Protein AF-A0A7J4NXE7-F1 (afdb_monomer)

Structure (mmCIF, N/CA/C/O backbone):
data_AF-A0A7J4NXE7-F1
#
_entry.id   AF-A0A7J4NXE7-F1
#
loop_
_atom_site.group_PDB
_atom_site.id
_atom_site.type_symbol
_atom_site.label_atom_id
_atom_site.label_alt_id
_atom_site.label_comp_id
_atom_site.label_asym_id
_atom_site.label_entity_id
_atom_site.label_seq_id
_atom_site.pdbx_PDB_ins_code
_atom_site.Cartn_x
_atom_site.Cartn_y
_atom_site.Cartn_z
_atom_site.occupancy
_atom_site.B_iso_or_equiv
_atom_site.auth_seq_id
_atom_site.auth_comp_id
_atom_site.auth_asym_id
_atom_site.auth_atom_id
_atom_site.pdbx_PDB_model_num
ATOM 1 N N . THR A 1 1 ? 26.189 -16.825 -4.723 1.00 49.84 1 THR A N 1
ATOM 2 C CA . THR A 1 1 ? 24.973 -17.007 -5.546 1.00 49.84 1 THR A CA 1
ATOM 3 C C . THR A 1 1 ? 24.629 -15.671 -6.174 1.00 49.84 1 THR A C 1
ATOM 5 O O . THR A 1 1 ? 24.772 -14.671 -5.478 1.00 49.84 1 THR A O 1
ATOM 8 N N . PRO A 1 2 ? 24.270 -15.594 -7.468 1.00 71.56 2 PRO A N 1
ATOM 9 C CA . PRO A 1 2 ? 23.796 -14.336 -8.034 1.00 71.56 2 PRO A CA 1
ATOM 10 C C . PRO A 1 2 ? 22.514 -13.941 -7.294 1.00 71.56 2 PRO A C 1
ATOM 12 O O . PRO A 1 2 ? 21.591 -14.744 -7.172 1.00 71.56 2 PRO A O 1
ATOM 15 N N . HIS A 1 3 ? 22.505 -12.746 -6.711 1.00 76.88 3 HIS A N 1
ATOM 16 C CA . HIS A 1 3 ? 21.351 -12.221 -5.997 1.00 76.88 3 HIS A CA 1
ATOM 17 C C . HIS A 1 3 ? 20.443 -11.533 -7.016 1.00 76.88 3 HIS A C 1
ATOM 19 O O . HIS A 1 3 ? 20.727 -10.415 -7.444 1.00 76.88 3 HIS A O 1
ATOM 25 N N . THR A 1 4 ? 19.396 -12.228 -7.455 1.00 82.19 4 THR A N 1
ATOM 26 C CA . THR A 1 4 ? 18.367 -11.621 -8.302 1.00 82.19 4 THR A CA 1
ATOM 27 C C . THR A 1 4 ? 17.533 -10.668 -7.440 1.00 82.19 4 THR A C 1
ATOM 29 O O . THR A 1 4 ? 17.044 -11.096 -6.392 1.00 82.19 4 THR A O 1
ATOM 32 N N . PRO A 1 5 ? 17.381 -9.389 -7.826 1.00 86.06 5 PRO A N 1
ATOM 33 C CA . PRO A 1 5 ? 16.529 -8.461 -7.093 1.00 86.06 5 PRO A CA 1
ATOM 34 C C . PRO A 1 5 ? 15.053 -8.894 -7.173 1.00 86.06 5 PRO A C 1
ATOM 36 O O . PRO A 1 5 ? 14.656 -9.503 -8.168 1.00 86.06 5 PRO A O 1
ATOM 39 N N . PRO A 1 6 ? 14.228 -8.564 -6.164 1.00 90.56 6 PRO A N 1
ATOM 40 C CA . PRO A 1 6 ? 12.810 -8.911 -6.173 1.00 90.56 6 PRO A CA 1
ATOM 41 C C . PRO A 1 6 ? 12.049 -8.145 -7.264 1.00 90.56 6 PRO A C 1
ATOM 43 O O . PRO A 1 6 ? 12.277 -6.947 -7.477 1.00 90.56 6 PRO A O 1
ATOM 46 N N . THR A 1 7 ? 11.108 -8.832 -7.905 1.00 91.81 7 THR A N 1
ATOM 47 C CA . THR A 1 7 ? 10.156 -8.285 -8.887 1.00 91.81 7 THR A CA 1
ATOM 48 C C . THR A 1 7 ? 9.195 -7.279 -8.243 1.00 91.81 7 THR A C 1
ATOM 50 O O . THR A 1 7 ? 9.028 -7.261 -7.017 1.00 91.81 7 THR A O 1
ATOM 53 N N . LEU A 1 8 ? 8.508 -6.443 -9.041 1.00 92.31 8 LEU A N 1
ATOM 54 C CA . LEU A 1 8 ? 7.488 -5.544 -8.484 1.00 92.31 8 LEU A CA 1
ATOM 55 C C . LEU A 1 8 ? 6.382 -6.333 -7.782 1.00 92.31 8 LEU A C 1
ATOM 57 O O . LEU A 1 8 ? 5.926 -5.944 -6.707 1.00 92.31 8 LEU A O 1
ATOM 61 N N . ARG A 1 9 ? 5.969 -7.453 -8.378 1.00 93.12 9 ARG A N 1
ATOM 62 C CA . ARG A 1 9 ? 4.947 -8.328 -7.810 1.00 93.12 9 ARG A CA 1
ATOM 63 C C . ARG A 1 9 ? 5.342 -8.818 -6.415 1.00 93.12 9 ARG A C 1
ATOM 65 O O . ARG A 1 9 ? 4.564 -8.639 -5.483 1.00 93.12 9 ARG A O 1
ATOM 72 N N . GLU A 1 10 ? 6.551 -9.351 -6.249 1.00 94.56 10 GLU A N 1
ATOM 73 C CA . GLU A 1 10 ? 7.039 -9.832 -4.947 1.00 94.56 10 GLU A CA 1
ATOM 74 C C . GLU A 1 10 ? 7.132 -8.700 -3.916 1.00 94.56 10 GLU A C 1
ATOM 76 O O . GLU A 1 10 ? 6.776 -8.886 -2.749 1.00 94.56 10 GLU A O 1
ATOM 81 N N . LYS A 1 11 ? 7.554 -7.498 -4.339 1.00 95.06 11 LYS A N 1
ATOM 82 C CA . LYS A 1 11 ? 7.553 -6.307 -3.475 1.00 95.06 11 LYS A CA 1
ATOM 83 C C . LYS A 1 11 ? 6.141 -5.959 -3.004 1.00 95.06 11 LYS A C 1
ATOM 85 O O . LYS A 1 11 ? 5.952 -5.740 -1.809 1.00 95.06 11 LYS A O 1
ATOM 90 N N . LYS A 1 12 ? 5.151 -5.937 -3.906 1.00 95.88 12 LYS A N 1
ATOM 91 C CA . LYS A 1 12 ? 3.744 -5.660 -3.567 1.00 95.88 12 LYS A CA 1
ATOM 92 C C . LYS A 1 12 ? 3.163 -6.720 -2.635 1.00 95.88 12 LYS A C 1
ATOM 94 O O . LYS A 1 12 ? 2.592 -6.360 -1.611 1.00 95.88 12 LYS A O 1
ATOM 99 N N . GLU A 1 13 ? 3.351 -8.001 -2.948 1.00 97.31 13 GLU A N 1
ATOM 100 C CA . GLU A 1 13 ? 2.886 -9.121 -2.118 1.00 97.31 13 GLU A CA 1
ATOM 101 C C . GLU A 1 13 ? 3.485 -9.043 -0.705 1.00 97.31 13 GLU A C 1
ATOM 103 O O . GLU A 1 13 ? 2.762 -9.141 0.288 1.00 97.31 13 GLU A O 1
ATOM 108 N N . THR A 1 14 ? 4.787 -8.763 -0.598 1.00 97.75 14 THR A N 1
ATOM 109 C CA . THR A 1 14 ? 5.466 -8.596 0.697 1.00 97.75 14 THR A CA 1
ATOM 110 C C . THR A 1 14 ? 4.962 -7.363 1.452 1.00 97.75 14 THR A C 1
ATOM 112 O O . THR A 1 14 ? 4.773 -7.417 2.667 1.00 97.75 14 THR A O 1
ATOM 115 N N . CYS A 1 15 ? 4.721 -6.252 0.752 1.00 97.62 15 CYS A N 1
ATOM 116 C CA . CYS A 1 15 ? 4.203 -5.021 1.346 1.00 97.62 15 CYS A CA 1
ATOM 117 C C . CYS A 1 15 ? 2.778 -5.212 1.896 1.00 97.62 15 C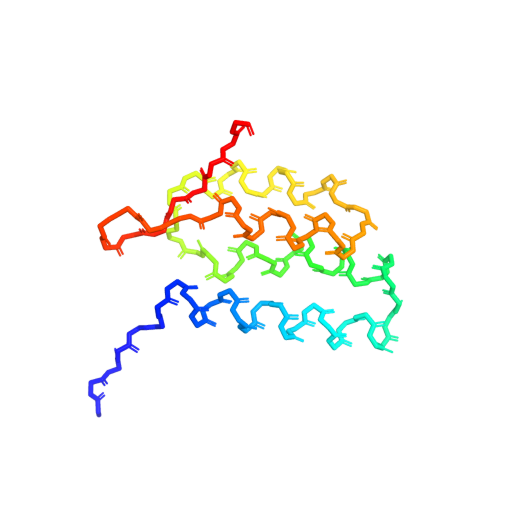YS A C 1
ATOM 119 O O . CYS A 1 15 ? 2.497 -4.810 3.026 1.00 97.62 15 CYS A O 1
ATOM 121 N N . LEU A 1 16 ? 1.906 -5.900 1.149 1.00 97.88 16 LEU A N 1
ATOM 122 C CA . LEU A 1 16 ? 0.553 -6.265 1.584 1.00 97.88 16 LEU A CA 1
ATOM 123 C C . LEU A 1 16 ? 0.573 -7.226 2.777 1.00 97.88 16 LEU A C 1
ATOM 125 O O . LEU A 1 16 ? -0.200 -7.056 3.720 1.00 97.88 16 LEU A O 1
ATOM 129 N N . LEU A 1 17 ? 1.480 -8.206 2.774 1.00 98.38 17 LEU A N 1
ATOM 130 C CA . LEU A 1 17 ? 1.654 -9.119 3.902 1.00 98.38 17 LEU A CA 1
ATOM 131 C C . LEU A 1 17 ? 2.094 -8.370 5.170 1.00 98.38 17 LEU A C 1
ATOM 133 O O . LEU A 1 17 ? 1.547 -8.598 6.247 1.00 98.38 17 LEU A O 1
ATOM 137 N N . 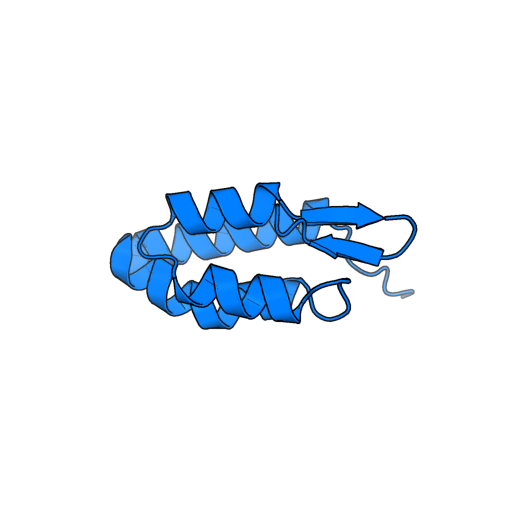HIS A 1 18 ? 3.035 -7.433 5.042 1.00 98.25 18 HIS A N 1
ATOM 138 C CA . HIS A 1 18 ? 3.471 -6.592 6.155 1.00 98.25 18 HIS A CA 1
ATOM 139 C C . HIS A 1 18 ? 2.328 -5.703 6.669 1.00 98.25 18 HIS A C 1
ATOM 141 O O . HIS A 1 18 ? 2.093 -5.645 7.876 1.00 98.25 18 HIS A O 1
ATOM 147 N N . LEU A 1 19 ? 1.562 -5.073 5.771 1.00 98.12 19 LEU A N 1
ATOM 148 C CA . LEU A 1 19 ? 0.374 -4.301 6.138 1.00 98.12 19 LEU A CA 1
ATOM 149 C C . LEU A 1 19 ? -0.633 -5.155 6.920 1.00 98.12 19 LEU A C 1
ATOM 151 O O . LEU A 1 19 ? -1.140 -4.700 7.945 1.00 98.12 19 LEU A O 1
ATOM 155 N N . ARG A 1 20 ? -0.882 -6.397 6.489 1.00 98.25 20 ARG A N 1
ATOM 156 C CA . ARG A 1 20 ? -1.764 -7.333 7.197 1.00 98.25 20 ARG A CA 1
ATOM 157 C C . ARG A 1 20 ? -1.281 -7.599 8.623 1.00 98.25 20 ARG A C 1
ATOM 159 O O . ARG A 1 20 ? -2.075 -7.461 9.548 1.00 98.25 20 ARG A O 1
ATOM 166 N N . TYR A 1 21 ? -0.002 -7.915 8.821 1.00 98.62 21 TYR A N 1
ATOM 167 C CA . TYR A 1 21 ? 0.544 -8.133 10.168 1.00 98.62 21 TYR A CA 1
ATOM 168 C C . TYR A 1 21 ? 0.436 -6.889 11.052 1.00 98.62 21 TYR A C 1
ATOM 170 O O . TYR A 1 21 ? 0.122 -6.985 12.238 1.00 98.62 21 TYR A O 1
ATOM 178 N N . LEU A 1 22 ? 0.645 -5.702 10.478 1.00 98.31 22 LEU A N 1
ATOM 179 C CA . LEU A 1 22 ? 0.451 -4.452 11.204 1.00 98.31 22 LEU A CA 1
ATOM 180 C C . LEU A 1 22 ? -1.019 -4.228 11.571 1.00 98.31 22 LEU A C 1
ATOM 182 O O . LEU A 1 22 ? -1.282 -3.735 12.663 1.00 98.31 22 LEU A O 1
ATOM 186 N N . CYS A 1 23 ? -1.964 -4.602 10.707 1.00 98.19 23 CYS A N 1
ATOM 187 C CA . CYS A 1 23 ? -3.393 -4.526 11.014 1.00 98.19 23 CYS A CA 1
ATOM 188 C C . CYS A 1 23 ? -3.776 -5.492 12.138 1.00 98.19 23 CYS A C 1
ATOM 190 O O . CYS A 1 23 ? -4.502 -5.101 13.047 1.00 98.19 23 CYS A O 1
ATOM 192 N N . GLU A 1 24 ? -3.263 -6.724 12.103 1.00 98.25 24 GLU A N 1
ATOM 193 C CA . GLU A 1 24 ? -3.503 -7.734 13.141 1.00 98.25 24 GLU A CA 1
ATOM 194 C C . GLU A 1 24 ? -2.962 -7.285 14.511 1.00 98.25 24 GLU A C 1
ATOM 196 O O . GLU A 1 24 ? -3.592 -7.549 15.532 1.00 98.25 24 GLU A O 1
ATO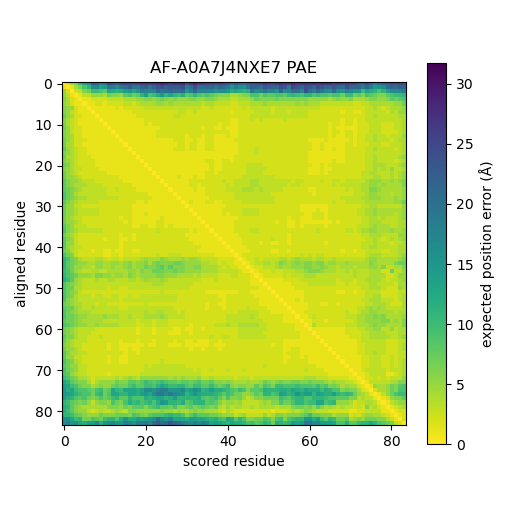M 201 N N . TYR A 1 25 ? -1.832 -6.567 14.544 1.00 98.06 25 TYR A N 1
ATOM 202 C CA . TYR A 1 25 ? -1.191 -6.147 15.794 1.00 98.06 25 TYR A CA 1
ATOM 203 C C . TYR A 1 25 ? -1.627 -4.760 16.305 1.00 98.06 25 TYR A C 1
ATOM 205 O O . TYR A 1 25 ? -1.863 -4.581 17.497 1.00 98.06 25 T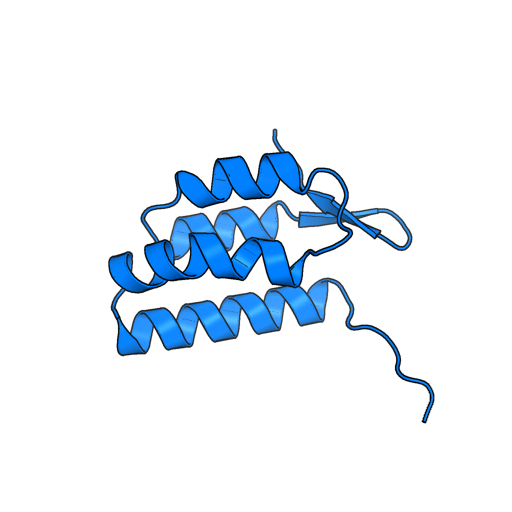YR A O 1
ATOM 213 N N . TYR A 1 26 ? -1.707 -3.756 15.427 1.00 97.19 26 TYR A N 1
ATOM 214 C CA . TYR A 1 26 ? -1.968 -2.354 15.790 1.00 97.19 26 TYR A CA 1
ATOM 215 C C . TYR A 1 26 ? -3.387 -1.877 15.447 1.00 97.19 26 TYR A C 1
ATOM 217 O O . TYR A 1 26 ? -3.747 -0.745 15.780 1.00 97.19 26 TYR A O 1
ATOM 225 N N . GLY A 1 27 ? -4.181 -2.697 14.756 1.00 97.31 27 GLY A N 1
ATOM 226 C CA . GLY A 1 27 ? -5.424 -2.263 14.128 1.00 97.31 27 GLY A CA 1
ATOM 227 C C . GLY A 1 27 ? -5.186 -1.380 12.898 1.00 97.31 27 GLY A C 1
ATOM 228 O O . GLY A 1 27 ? -4.075 -0.927 12.623 1.00 97.31 27 GLY A O 1
ATOM 229 N N . ASP A 1 28 ? -6.262 -1.106 12.164 1.00 97.31 28 ASP A N 1
ATOM 230 C CA . ASP A 1 28 ? -6.234 -0.430 10.860 1.00 97.31 28 ASP A CA 1
ATOM 231 C C . ASP A 1 28 ? -5.512 0.936 10.882 1.00 97.31 28 ASP A C 1
ATOM 233 O O . ASP A 1 28 ? -4.535 1.161 10.166 1.00 97.31 28 ASP A O 1
ATOM 237 N N . LYS A 1 29 ? -5.919 1.830 11.794 1.00 95.62 29 LYS A N 1
ATOM 238 C CA . LYS A 1 29 ? -5.302 3.162 11.944 1.00 95.62 29 LYS A CA 1
ATOM 239 C C . LYS A 1 29 ? -3.833 3.099 12.366 1.00 95.62 29 LYS A C 1
ATOM 241 O O . LYS A 1 29 ? -3.026 3.924 11.951 1.00 95.62 29 LYS A O 1
ATOM 246 N N . GLY A 1 30 ? -3.476 2.151 13.231 1.00 96.44 30 GLY A N 1
ATOM 247 C CA . GLY A 1 30 ? -2.092 1.990 13.666 1.00 96.44 30 GLY A CA 1
ATOM 248 C C . GLY A 1 30 ? -1.209 1.461 12.536 1.00 96.44 30 GLY A C 1
ATOM 249 O O . GLY A 1 30 ? -0.082 1.929 12.356 1.00 96.44 30 GLY A O 1
ATOM 250 N N . ALA A 1 31 ? -1.747 0.541 11.735 1.00 97.69 31 ALA A N 1
ATOM 251 C CA . ALA A 1 31 ? -1.086 0.000 10.561 1.00 97.69 31 ALA A CA 1
ATOM 252 C C . ALA A 1 31 ? -0.831 1.072 9.500 1.00 97.69 31 ALA A C 1
ATOM 254 O O . ALA A 1 31 ? 0.307 1.200 9.045 1.00 97.69 31 ALA A O 1
ATOM 255 N N . SER A 1 32 ? -1.835 1.890 9.164 1.00 96.75 32 SER A N 1
ATOM 256 C CA . SER A 1 32 ? -1.686 2.963 8.173 1.00 96.75 32 SER A CA 1
ATOM 257 C C . SER A 1 32 ? -0.587 3.952 8.572 1.00 96.75 32 SER A C 1
ATOM 259 O O . SER A 1 32 ? 0.316 4.208 7.778 1.00 96.75 32 SER A O 1
ATOM 261 N N . VAL A 1 33 ? -0.560 4.398 9.836 1.00 97.19 33 VAL A N 1
ATOM 262 C CA . VAL A 1 33 ? 0.483 5.294 10.375 1.00 97.19 33 VAL A CA 1
ATOM 263 C C . VAL A 1 33 ? 1.886 4.696 10.241 1.00 97.19 33 VAL A C 1
ATOM 265 O O . VAL A 1 33 ? 2.825 5.399 9.862 1.00 97.19 33 VAL A O 1
ATOM 268 N N . LYS A 1 34 ? 2.055 3.400 10.529 1.00 97.69 34 LYS A N 1
ATOM 269 C CA . LYS A 1 34 ? 3.348 2.715 10.364 1.00 97.69 34 LYS A CA 1
ATOM 270 C C . LYS A 1 34 ? 3.732 2.601 8.889 1.00 97.69 34 LYS A C 1
ATOM 272 O O . LYS A 1 34 ? 4.885 2.861 8.534 1.00 97.69 34 LYS A O 1
ATOM 277 N N . MET A 1 35 ? 2.765 2.287 8.030 1.00 97.38 35 MET A N 1
ATOM 278 C CA . MET A 1 35 ? 2.980 2.138 6.595 1.00 97.38 35 MET A CA 1
ATOM 279 C C . MET A 1 35 ? 3.406 3.431 5.902 1.00 97.38 35 MET A C 1
ATOM 281 O O . MET A 1 35 ? 4.175 3.347 4.947 1.00 97.38 35 MET A O 1
ATOM 285 N N . ARG A 1 36 ? 3.062 4.615 6.432 1.00 96.31 36 ARG A N 1
ATOM 286 C CA . ARG A 1 36 ? 3.559 5.905 5.904 1.00 96.31 36 ARG A CA 1
ATOM 287 C C . ARG A 1 36 ? 5.082 5.972 5.804 1.00 96.31 36 ARG A C 1
ATOM 289 O O . ARG A 1 36 ? 5.623 6.584 4.889 1.00 96.31 36 ARG A O 1
ATOM 296 N N . ARG A 1 37 ? 5.786 5.332 6.743 1.00 95.56 37 ARG A N 1
ATOM 297 C CA . ARG A 1 37 ? 7.253 5.255 6.733 1.00 95.56 37 ARG A CA 1
ATOM 298 C C . ARG A 1 37 ? 7.771 4.050 5.953 1.00 95.56 37 ARG A C 1
ATOM 300 O O . ARG A 1 37 ? 8.835 4.142 5.359 1.00 95.56 37 ARG A O 1
ATOM 307 N N . ILE A 1 38 ? 7.060 2.928 6.004 1.00 96.75 38 ILE A N 1
ATOM 308 C CA . ILE A 1 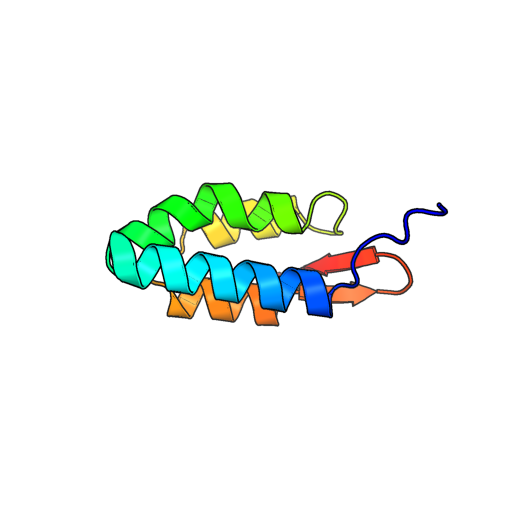38 ? 7.534 1.634 5.499 1.00 96.75 38 ILE A CA 1
ATOM 309 C C . ILE A 1 38 ? 7.327 1.503 3.987 1.00 96.75 38 ILE A C 1
ATOM 311 O O . ILE A 1 38 ? 8.218 1.022 3.290 1.00 96.75 38 ILE A O 1
ATOM 315 N N . LEU A 1 39 ? 6.170 1.926 3.471 1.00 95.75 39 LEU A N 1
ATOM 316 C CA . LEU A 1 39 ? 5.789 1.708 2.077 1.00 95.75 39 LEU A CA 1
ATOM 317 C C . LEU A 1 39 ? 6.826 2.265 1.086 1.00 95.75 39 LEU A C 1
ATOM 319 O O . LEU A 1 39 ? 7.245 1.502 0.217 1.00 95.75 39 LEU A O 1
ATOM 323 N N . PRO A 1 40 ? 7.314 3.520 1.206 1.00 95.19 40 PRO A N 1
ATOM 324 C CA . PRO A 1 40 ? 8.280 4.062 0.247 1.00 95.19 40 PRO A CA 1
ATOM 325 C C . PRO A 1 40 ? 9.595 3.276 0.180 1.00 95.19 40 PRO A C 1
ATOM 327 O O . PRO A 1 40 ? 10.254 3.274 -0.857 1.00 95.19 40 PRO A O 1
ATOM 330 N N . GLU A 1 41 ? 9.976 2.592 1.260 1.00 95.06 41 GLU A N 1
ATOM 331 C CA . GLU A 1 41 ? 11.249 1.874 1.350 1.00 95.06 41 GLU A CA 1
ATOM 332 C C . GLU A 1 41 ? 11.253 0.604 0.483 1.00 95.06 41 GLU A C 1
ATOM 334 O O . GLU A 1 41 ? 12.276 0.292 -0.131 1.00 95.06 41 GLU A O 1
ATOM 339 N N . TYR A 1 42 ? 10.101 -0.063 0.320 1.00 94.38 42 TYR A N 1
ATOM 340 C CA . TYR A 1 42 ? 9.938 -1.188 -0.619 1.00 94.38 42 TYR A CA 1
ATOM 341 C C . TYR A 1 42 ? 10.187 -0.784 -2.077 1.00 94.38 42 TYR A C 1
ATOM 343 O O . TYR A 1 42 ? 10.618 -1.597 -2.899 1.00 94.38 42 TYR A O 1
ATOM 351 N N . PHE A 1 43 ? 9.928 0.483 -2.391 1.00 92.94 43 PHE A N 1
ATOM 352 C CA . PHE A 1 43 ? 9.967 1.038 -3.740 1.00 92.94 43 PHE A CA 1
ATOM 353 C C . PHE A 1 43 ? 11.126 2.021 -3.916 1.00 92.94 43 PHE A C 1
ATOM 355 O O . PHE A 1 43 ? 11.102 2.861 -4.817 1.00 92.94 43 PHE A O 1
ATOM 362 N N . THR A 1 44 ? 12.172 1.905 -3.094 1.00 88.44 44 THR A N 1
ATOM 363 C CA . THR A 1 44 ? 13.409 2.673 -3.269 1.00 88.44 44 THR A CA 1
ATOM 364 C C . THR A 1 44 ? 13.959 2.463 -4.684 1.00 88.44 44 THR A C 1
ATOM 366 O O . THR A 1 44 ? 14.090 1.330 -5.144 1.00 88.44 44 THR A O 1
ATOM 369 N N . GLY A 1 45 ? 14.246 3.562 -5.388 1.00 84.94 45 GLY A N 1
ATOM 370 C CA . GLY A 1 45 ? 14.681 3.546 -6.791 1.00 84.94 45 GLY A CA 1
ATOM 371 C C . GLY A 1 45 ? 13.552 3.608 -7.827 1.00 84.94 45 GLY A C 1
ATOM 372 O O . GLY A 1 45 ? 13.838 3.671 -9.018 1.00 84.94 45 GLY A O 1
ATOM 373 N N . SER A 1 46 ? 12.285 3.633 -7.401 1.00 87.06 46 SER A N 1
ATOM 374 C CA . SER A 1 46 ? 11.149 3.818 -8.313 1.00 87.06 46 SER A CA 1
ATOM 375 C C . SER A 1 46 ? 11.068 5.252 -8.828 1.00 87.06 46 SER A C 1
ATOM 377 O O . SER A 1 46 ? 11.361 6.213 -8.105 1.00 87.06 46 SER A O 1
ATOM 379 N N . GLN A 1 47 ? 10.603 5.405 -10.063 1.00 89.81 47 GLN A N 1
ATOM 380 C CA . GLN A 1 47 ? 10.235 6.704 -10.606 1.00 89.81 47 GLN A CA 1
ATOM 381 C C . GLN A 1 47 ? 9.072 7.294 -9.789 1.00 89.81 47 GLN A C 1
ATOM 383 O O . GLN A 1 47 ? 8.197 6.569 -9.314 1.00 89.81 47 GLN A O 1
ATOM 388 N N . ASN A 1 48 ? 9.073 8.617 -9.605 1.00 90.19 48 ASN A N 1
ATOM 389 C CA . ASN A 1 48 ? 8.071 9.356 -8.823 1.00 90.19 48 ASN A CA 1
ATOM 390 C C . ASN A 1 48 ? 7.968 8.974 -7.332 1.00 90.19 48 ASN A C 1
ATOM 392 O O . ASN A 1 48 ? 6.945 9.220 -6.692 1.00 90.19 48 ASN A O 1
ATOM 396 N N . LEU A 1 49 ? 9.051 8.474 -6.720 1.00 91.06 49 LEU A N 1
ATOM 397 C CA . LEU A 1 49 ? 9.087 8.158 -5.282 1.00 91.06 49 LEU A CA 1
ATOM 398 C C . LEU A 1 49 ? 8.700 9.347 -4.379 1.00 91.06 49 LEU A C 1
ATOM 400 O O . LEU A 1 49 ? 8.141 9.149 -3.302 1.00 91.06 49 LEU A O 1
ATOM 404 N N . ARG A 1 50 ? 8.981 10.590 -4.797 1.00 92.50 50 ARG A N 1
ATOM 405 C CA . ARG A 1 50 ? 8.559 11.790 -4.053 1.00 92.50 50 ARG A CA 1
ATOM 406 C C . ARG A 1 50 ? 7.034 11.887 -3.963 1.00 92.50 50 ARG A C 1
ATOM 408 O O . ARG A 1 50 ? 6.529 12.166 -2.882 1.00 92.50 50 ARG A O 1
ATOM 415 N N . SER A 1 51 ? 6.327 11.638 -5.063 1.00 93.69 51 SER A N 1
ATOM 416 C CA . SER A 1 51 ? 4.862 11.638 -5.093 1.00 93.69 51 SER A CA 1
ATOM 417 C C . SER A 1 51 ? 4.300 10.507 -4.238 1.00 93.69 51 SER A C 1
ATOM 419 O O . SER A 1 51 ? 3.408 10.745 -3.438 1.00 93.69 51 SER A O 1
ATOM 421 N N . LEU A 1 52 ? 4.911 9.318 -4.280 1.00 94.06 52 LEU A N 1
ATOM 422 C CA . LEU A 1 52 ? 4.528 8.214 -3.394 1.00 94.06 52 LEU A CA 1
ATOM 423 C C . LEU A 1 52 ? 4.659 8.584 -1.907 1.00 94.06 52 LEU A C 1
ATOM 425 O O . LEU A 1 52 ? 3.789 8.264 -1.101 1.00 94.06 52 LEU A O 1
ATOM 429 N N . ARG A 1 53 ? 5.744 9.275 -1.529 1.00 94.50 53 ARG A N 1
ATOM 430 C CA . ARG A 1 53 ? 5.959 9.749 -0.151 1.00 94.50 53 ARG A CA 1
ATOM 431 C C . ARG A 1 53 ? 4.933 10.801 0.280 1.00 94.50 53 ARG A C 1
ATOM 433 O O . ARG A 1 53 ? 4.601 10.836 1.461 1.00 94.50 53 ARG A O 1
ATOM 440 N N . GLN A 1 54 ? 4.464 11.640 -0.641 1.00 94.69 54 GLN A N 1
ATOM 441 C CA . GLN A 1 54 ? 3.411 12.613 -0.357 1.00 94.69 54 GLN A CA 1
ATOM 442 C C . GLN A 1 54 ? 2.082 11.894 -0.112 1.00 94.69 54 GLN A C 1
ATOM 444 O O . GLN A 1 54 ? 1.512 12.015 0.968 1.00 94.69 54 GLN A O 1
ATOM 449 N N . ASP A 1 55 ? 1.655 11.062 -1.057 1.00 94.88 55 ASP A N 1
ATOM 450 C CA . ASP A 1 55 ? 0.350 10.404 -1.002 1.00 94.88 55 ASP A CA 1
ATOM 451 C C . ASP A 1 55 ? 0.247 9.428 0.178 1.00 94.88 55 ASP A C 1
ATOM 453 O O . ASP A 1 55 ? -0.781 9.356 0.850 1.00 94.88 55 ASP A O 1
ATOM 457 N N . VAL A 1 56 ? 1.329 8.708 0.507 1.00 95.06 56 V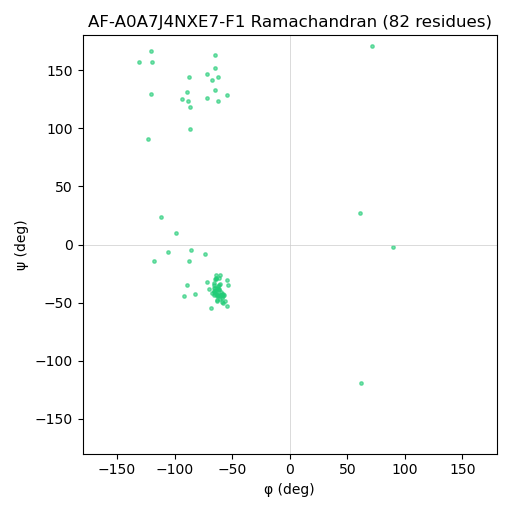AL A N 1
ATOM 458 C CA . VAL A 1 56 ? 1.327 7.819 1.679 1.00 95.06 56 VAL A CA 1
ATOM 459 C C . VAL A 1 56 ? 1.160 8.595 2.986 1.00 95.06 56 V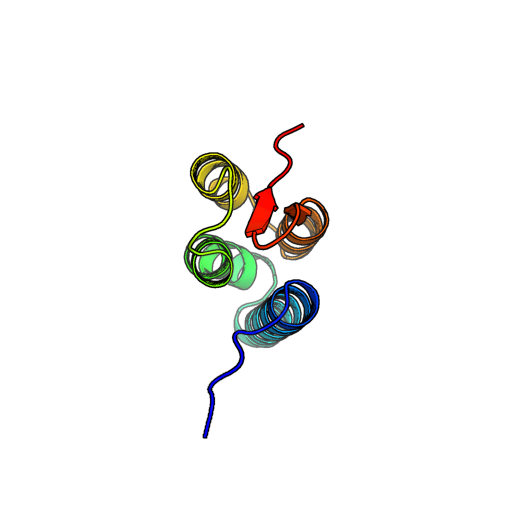AL A C 1
ATOM 461 O O . VAL A 1 56 ? 0.603 8.057 3.942 1.00 95.06 56 VAL A O 1
ATOM 464 N N . HIS A 1 57 ? 1.598 9.857 3.053 1.00 94.62 57 HIS A N 1
ATOM 465 C CA . HIS A 1 57 ? 1.454 10.672 4.258 1.00 94.62 57 HIS A CA 1
ATOM 466 C C . HIS A 1 57 ? -0.017 10.946 4.604 1.00 94.62 57 HIS A C 1
ATOM 468 O O . HIS A 1 57 ? -0.361 11.071 5.782 1.00 94.62 57 HIS A O 1
ATOM 474 N N . GLU A 1 58 ? -0.871 10.986 3.582 1.00 94.06 58 GLU A N 1
ATOM 475 C CA . GLU A 1 58 ? -2.295 11.310 3.674 1.00 94.06 58 GLU A CA 1
ATOM 476 C C . GLU A 1 58 ? -3.162 10.072 3.975 1.00 94.06 58 GLU A C 1
ATOM 478 O O . GLU A 1 58 ? -4.295 10.202 4.437 1.00 94.06 58 GLU A O 1
ATOM 483 N N . THR A 1 59 ? -2.611 8.860 3.827 1.00 95.25 59 THR A N 1
ATOM 484 C CA . THR A 1 59 ? -3.333 7.609 4.121 1.00 95.25 59 THR A CA 1
ATOM 485 C C . THR A 1 59 ? -3.687 7.465 5.600 1.00 95.25 59 THR A C 1
ATOM 487 O O . THR A 1 59 ? -2.855 7.628 6.497 1.00 95.25 59 THR A O 1
ATOM 490 N N . SER A 1 60 ? -4.932 7.105 5.874 1.00 94.38 60 SER A N 1
ATOM 491 C CA . SER A 1 60 ? -5.502 6.909 7.207 1.00 94.38 60 SER A CA 1
ATOM 492 C C . SER A 1 60 ? -5.987 5.477 7.450 1.00 94.38 60 SER A C 1
ATOM 494 O O . SER A 1 60 ? -6.147 5.088 8.609 1.00 94.38 60 SER A O 1
ATOM 496 N N . THR A 1 61 ? -6.126 4.668 6.401 1.00 96.88 61 THR A N 1
ATOM 497 C CA . THR A 1 61 ? -6.590 3.273 6.452 1.00 96.88 61 THR A CA 1
ATOM 498 C C . THR A 1 61 ? -5.664 2.334 5.674 1.00 96.88 61 THR A C 1
ATOM 500 O O . THR A 1 61 ? -4.956 2.744 4.754 1.00 96.88 61 THR A O 1
ATOM 503 N N . ALA A 1 62 ? -5.679 1.048 6.014 1.00 95.88 62 ALA A N 1
ATOM 504 C CA . ALA A 1 62 ? -5.001 -0.010 5.273 1.00 95.88 62 ALA A CA 1
ATOM 505 C C . ALA A 1 62 ? -5.527 -0.131 3.836 1.00 95.88 62 ALA A C 1
ATOM 507 O O . ALA A 1 62 ? -4.755 -0.415 2.923 1.00 95.88 62 ALA A O 1
ATOM 508 N N . GLY A 1 63 ? -6.822 0.126 3.625 1.00 96.75 63 GLY A N 1
ATOM 509 C CA . GLY A 1 63 ? -7.427 0.139 2.293 1.00 96.75 63 GLY A CA 1
ATOM 510 C C . GLY A 1 63 ? -6.803 1.196 1.381 1.00 96.75 63 GLY A C 1
ATOM 511 O O . GLY A 1 63 ? -6.455 0.894 0.243 1.00 96.75 63 GLY A O 1
ATOM 512 N N . GLU A 1 64 ? -6.572 2.407 1.893 1.00 96.81 64 GLU A N 1
ATOM 513 C CA . GLU A 1 64 ? -5.883 3.460 1.137 1.00 96.81 64 GLU A CA 1
ATOM 514 C C . GLU A 1 64 ? -4.428 3.080 0.843 1.00 96.81 64 GLU A C 1
ATOM 516 O O . GLU A 1 64 ? -3.963 3.276 -0.275 1.00 96.81 64 GLU A O 1
ATOM 521 N N . VAL A 1 65 ? -3.722 2.467 1.802 1.00 96.25 65 VAL A N 1
ATOM 522 C CA . VAL A 1 65 ? -2.360 1.950 1.579 1.00 96.25 65 VAL A CA 1
ATOM 523 C C . VAL A 1 65 ? -2.344 0.898 0.464 1.00 96.25 65 VAL A C 1
ATOM 525 O O . VAL A 1 65 ? -1.473 0.947 -0.402 1.00 96.25 65 VAL A O 1
ATOM 528 N N . ALA A 1 66 ? -3.303 -0.030 0.448 1.00 96.38 66 ALA A N 1
ATOM 529 C CA . ALA A 1 66 ? -3.432 -1.020 -0.620 1.00 96.38 66 ALA A CA 1
ATOM 530 C C . ALA A 1 66 ? -3.720 -0.361 -1.981 1.00 96.38 66 ALA A C 1
ATOM 532 O O . ALA A 1 66 ? -3.063 -0.695 -2.965 1.00 96.38 66 ALA A O 1
ATOM 533 N N . ALA A 1 67 ? -4.598 0.644 -2.022 1.00 96.25 67 ALA A N 1
ATOM 534 C CA . ALA A 1 67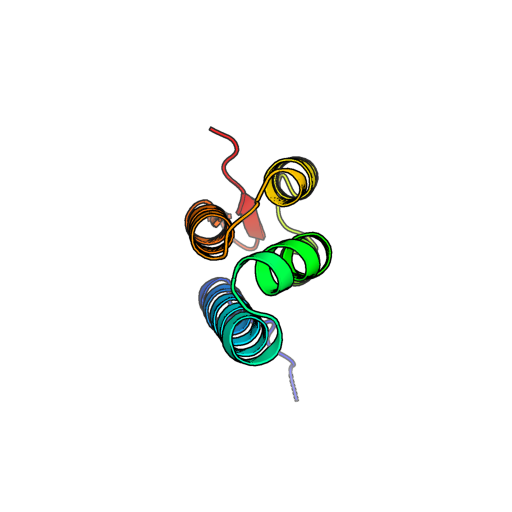 ? -4.872 1.403 -3.241 1.00 96.25 67 ALA A CA 1
ATOM 535 C C . ALA A 1 67 ? -3.622 2.130 -3.778 1.00 96.25 67 ALA A C 1
ATOM 537 O O . ALA A 1 67 ? -3.418 2.191 -4.989 1.00 96.25 67 ALA A O 1
ATOM 538 N N . LEU A 1 68 ? -2.733 2.629 -2.905 1.00 95.38 68 LEU A N 1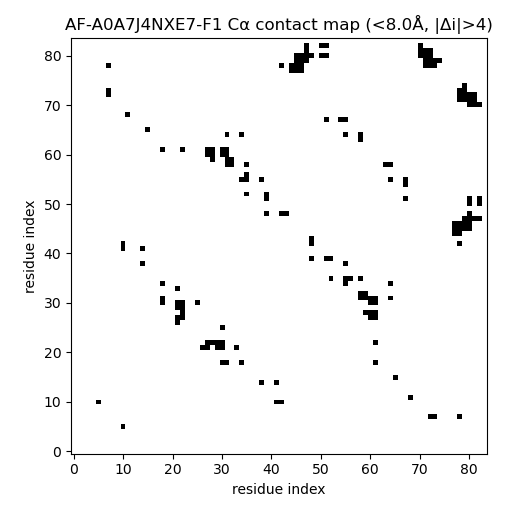
ATOM 539 C CA . LEU A 1 68 ? -1.440 3.180 -3.336 1.00 95.38 68 LEU A CA 1
ATOM 540 C C . LEU A 1 68 ? -0.560 2.138 -4.025 1.00 95.38 68 LEU A C 1
ATOM 542 O O . LEU A 1 68 ? 0.122 2.463 -4.995 1.00 95.38 68 LEU A O 1
ATOM 546 N N . LEU A 1 69 ? -0.562 0.897 -3.536 1.00 94.81 69 LEU A N 1
ATOM 547 C CA . LEU A 1 69 ? 0.222 -0.183 -4.133 1.00 94.81 69 LEU A CA 1
ATOM 548 C C . LEU A 1 69 ? -0.283 -0.536 -5.531 1.00 94.81 69 LEU A C 1
ATOM 550 O O . LEU A 1 69 ? 0.532 -0.837 -6.405 1.00 94.81 69 LEU A O 1
ATOM 554 N N . ASP A 1 70 ? -1.589 -0.461 -5.776 1.00 94.56 70 ASP A N 1
ATOM 555 C CA . ASP A 1 70 ? -2.167 -0.708 -7.100 1.00 94.56 70 ASP A CA 1
ATOM 556 C C . ASP A 1 70 ? -1.726 0.335 -8.135 1.00 94.56 70 ASP A C 1
ATOM 558 O O . ASP A 1 70 ? -1.514 -0.018 -9.295 1.00 94.56 70 ASP A O 1
ATOM 562 N N . ARG A 1 71 ? -1.447 1.574 -7.704 1.00 94.31 71 ARG A N 1
ATOM 563 C CA . ARG A 1 71 ? -0.916 2.656 -8.558 1.00 94.31 71 ARG A CA 1
ATOM 564 C C . ARG A 1 71 ? 0.557 2.499 -8.951 1.00 94.31 71 ARG A C 1
ATOM 566 O O . ARG A 1 71 ? 1.061 3.262 -9.773 1.00 94.31 71 ARG A O 1
ATOM 573 N N . ILE A 1 72 ? 1.271 1.528 -8.382 1.00 93.75 72 ILE A N 1
ATOM 574 C CA . ILE A 1 72 ? 2.664 1.247 -8.749 1.00 93.75 72 ILE A CA 1
ATOM 575 C C . ILE A 1 72 ? 2.676 0.255 -9.916 1.00 93.75 72 ILE A C 1
ATOM 577 O O . ILE A 1 72 ? 2.145 -0.846 -9.805 1.00 93.75 72 ILE A O 1
ATOM 581 N N . SER A 1 73 ? 3.315 0.602 -11.023 1.00 92.75 73 SER A N 1
ATOM 582 C CA . SER A 1 73 ? 3.446 -0.240 -12.219 1.00 92.75 73 SER A CA 1
ATOM 583 C C . SER A 1 73 ? 4.915 -0.511 -12.551 1.00 92.75 73 SER A C 1
ATOM 585 O O . SER A 1 73 ? 5.813 0.096 -11.968 1.00 92.75 73 SER A O 1
ATOM 587 N N . GLU A 1 74 ? 5.182 -1.475 -13.431 1.00 89.00 74 GLU A N 1
ATOM 588 C CA . GLU A 1 74 ? 6.515 -1.675 -14.010 1.00 89.00 74 GLU A CA 1
ATOM 589 C C . GLU A 1 74 ? 6.646 -0.827 -15.280 1.00 89.00 74 GLU A C 1
ATOM 591 O O . GLU A 1 74 ? 5.776 -0.862 -16.148 1.00 89.00 74 GLU A O 1
ATOM 596 N N . ASP A 1 75 ? 7.744 -0.082 -15.381 1.00 81.44 75 ASP A N 1
ATOM 597 C CA . ASP A 1 75 ? 8.180 0.651 -16.568 1.00 81.44 75 ASP A CA 1
ATOM 598 C C . ASP A 1 75 ? 9.595 0.175 -16.937 1.00 81.44 75 ASP A C 1
ATOM 600 O O . ASP A 1 75 ? 10.612 0.634 -16.399 1.00 81.44 75 ASP A O 1
ATOM 604 N N . GLY A 1 76 ? 9.657 -0.846 -17.797 1.00 78.94 76 GLY A N 1
ATOM 605 C CA . GLY A 1 76 ? 10.901 -1.524 -18.159 1.00 78.94 76 GLY A CA 1
ATOM 606 C C . GLY A 1 76 ? 11.566 -2.198 -16.954 1.00 78.94 76 GLY A C 1
ATOM 607 O O . GLY A 1 76 ? 10.996 -3.095 -16.341 1.00 78.94 76 GLY A O 1
ATOM 608 N N . SER A 1 77 ? 12.789 -1.777 -16.621 1.00 72.38 77 SER A N 1
ATOM 609 C CA . SER A 1 77 ? 13.563 -2.325 -15.492 1.00 72.38 77 SER A CA 1
ATOM 610 C C . SER A 1 77 ? 13.258 -1.656 -14.143 1.00 72.38 77 SER A C 1
ATOM 612 O O . SER A 1 77 ? 13.820 -2.060 -13.124 1.00 72.38 77 SER A O 1
ATOM 614 N N . CYS A 1 78 ? 12.419 -0.616 -14.123 1.00 75.81 78 CYS A N 1
ATOM 615 C CA . CYS A 1 78 ? 12.119 0.179 -12.933 1.00 75.81 78 CYS A CA 1
ATOM 616 C C . CYS A 1 78 ? 10.629 0.124 -12.590 1.00 75.81 78 CYS A C 1
ATOM 618 O O . CYS A 1 78 ? 9.782 -0.107 -13.445 1.00 75.81 78 CYS A O 1
ATOM 620 N N . SER A 1 79 ? 10.288 0.377 -11.328 1.00 84.81 79 SER A N 1
ATOM 621 C CA . SER A 1 79 ? 8.894 0.606 -10.938 1.00 84.81 79 SER A CA 1
ATOM 622 C C . SER A 1 79 ? 8.543 2.091 -11.090 1.00 84.81 79 SER A C 1
ATOM 624 O O . SER A 1 79 ? 9.381 2.960 -10.837 1.00 84.81 79 SER A O 1
ATOM 626 N N . LEU A 1 80 ? 7.311 2.384 -11.493 1.00 87.62 80 LEU A N 1
ATOM 627 C CA . LEU A 1 80 ? 6.757 3.718 -11.702 1.00 87.62 80 LEU A CA 1
ATOM 628 C C . LEU A 1 80 ? 5.542 3.906 -10.798 1.00 87.62 80 LEU A C 1
ATOM 630 O O . LEU A 1 80 ? 4.637 3.075 -10.786 1.00 87.62 80 LEU A O 1
ATOM 634 N N . TYR A 1 81 ? 5.510 5.009 -10.060 1.00 88.81 81 TYR A N 1
ATOM 635 C CA . TYR A 1 81 ? 4.322 5.416 -9.322 1.00 88.81 81 TYR A CA 1
ATOM 636 C C . TYR A 1 81 ? 3.460 6.385 -10.143 1.00 88.81 81 TYR A C 1
ATOM 638 O O . TYR A 1 81 ? 3.963 7.428 -10.582 1.00 88.81 81 TYR A O 1
ATOM 646 N N . ASP A 1 82 ? 2.180 6.045 -10.325 1.00 87.81 82 ASP A N 1
ATOM 647 C CA . ASP A 1 82 ? 1.183 6.908 -10.964 1.00 87.81 82 ASP A CA 1
ATOM 648 C C . ASP A 1 82 ? 0.534 7.850 -9.934 1.00 87.81 82 ASP A C 1
ATOM 650 O O . ASP A 1 82 ? -0.090 7.407 -8.969 1.00 87.81 82 ASP A O 1
ATOM 654 N N . ASN A 1 83 ? 0.714 9.157 -10.135 1.00 76.94 83 ASN A N 1
ATOM 655 C CA . ASN A 1 83 ? 0.203 10.218 -9.264 1.00 76.94 83 ASN A CA 1
ATOM 656 C C . ASN A 1 83 ? -1.098 10.859 -9.779 1.00 76.94 83 ASN A C 1
ATOM 658 O O . ASN A 1 83 ? -1.477 11.918 -9.276 1.00 76.94 83 ASN A O 1
ATOM 662 N N . ARG A 1 84 ? -1.716 10.270 -10.809 1.00 66.81 84 ARG A N 1
ATOM 663 C CA . ARG A 1 84 ? -2.994 10.716 -11.373 1.00 66.81 84 ARG A CA 1
ATOM 664 C C . ARG A 1 84 ? -4.165 10.503 -10.421 1.00 66.81 84 ARG A C 1
ATOM 666 O O . ARG A 1 84 ? -4.118 9.553 -9.601 1.00 66.81 84 ARG A O 1
#

Sequence (84 aa):
TPHTPPTLREKKETCLLHLRYLCEYYGDKGASVKMRRILPEYFTGSQNLRSLRQDVHETSTAGEVAALLDRISEDGSCSLYDNR

Nearest PDB structures (foldseek):
  1vhn-assembly1_A  TM=9.398E-01  e=3.487E-02  Thermotoga maritima
  6ei9-assembly2_B  TM=8.378E-01  e=1.754E-01  Escherichia coli
  4yco-assembly2_B  TM=6.047E-01  e=5.030E+00  Escherichia coli K-12
  4bfa-assembly2_B  TM=5.023E-01  e=4.174E+00  Escherichia coli K-12
  4bfa-assembly1_A  TM=4.998E-01  e=4.727E+00  Escherichia coli K-12

Secondary structure (DSSP, 8-state):
---PPPPHHHHHHHHHHHHHHHHHHHHHHHHHHHHHHHHHHHTTT-BTHHHHHHHHHH--SHHHHHHHHHTEEEETTEEEE---

Foldseek 3Di:
DPDDDDDLVRLLVVLLVQLVVQCVPVNFQRSLVVCLVVVLVSQVQAAPSVLLNVQSVVDRGSVSVNVQSVQWDDDDPHIYGDND

Mean predicted aligned error: 3.84 Å

Radius of gyration: 12.71 Å; Cα contacts (8 Å, |Δi|>4): 91; chains: 1; bounding box: 32×30×34 Å

Solvent-accessible surface area (backbone atoms only — not comparable to full-atom values): 4792 Å² total; per-residue (Å²): 129,90,81,76,79,81,51,71,66,57,45,50,54,51,51,52,51,50,49,49,54,32,29,76,73,54,34,47,58,49,21,15,61,53,39,41,69,51,56,56,62,75,45,66,86,27,47,53,49,68,56,52,51,52,57,37,65,71,37,61,33,50,66,52,52,51,54,55,55,69,38,48,44,78,56,88,96,37,41,33,52,62,84,124

pLDDT: mean 92.0, std 8.21, range [49.84, 98.62]